Protein AF-A0A957S0W2-F1 (afdb_monomer_lite)

Radius of gyration: 17.91 Å; chains: 1; bounding box: 38×26×57 Å

Secondary structure (DSSP, 8-state):
---HHHHHHTTTTSSEEEEEEEEE----HHHHHHSHHHHHHHHHHHHHHTTSGGGGG-SEEEEEEEE--------

Structure (mmCIF, N/CA/C/O backbone):
data_AF-A0A957S0W2-F1
#
_entry.id   AF-A0A957S0W2-F1
#
loop_
_atom_site.group_PDB
_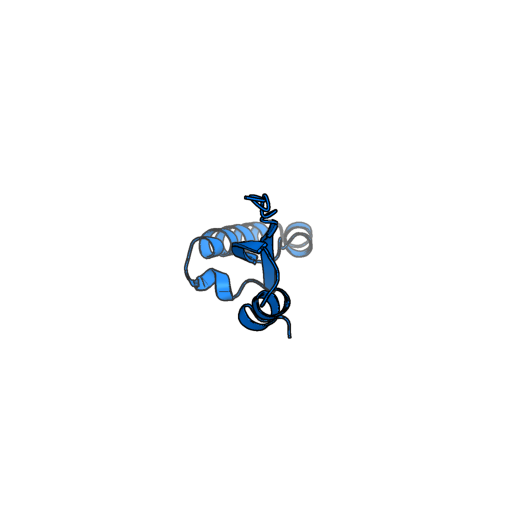atom_site.id
_atom_site.type_symbol
_atom_site.label_atom_id
_atom_site.label_alt_id
_atom_site.label_comp_id
_atom_site.label_asym_id
_atom_site.label_entity_id
_atom_site.label_seq_id
_atom_site.pdbx_PDB_ins_code
_atom_site.Cartn_x
_atom_site.Cartn_y
_atom_site.Cartn_z
_atom_site.occupancy
_atom_site.B_iso_or_equiv
_atom_site.auth_seq_id
_atom_site.auth_comp_id
_atom_site.auth_asym_id
_atom_site.auth_atom_id
_atom_site.pdbx_PDB_model_num
ATOM 1 N N . ALA A 1 1 ? 1.337 -16.875 6.491 1.00 65.69 1 ALA A N 1
ATOM 2 C CA . ALA A 1 1 ? 1.348 -15.707 5.584 1.00 65.69 1 ALA A CA 1
ATOM 3 C C . ALA A 1 1 ? 0.599 -14.567 6.261 1.00 65.69 1 ALA A C 1
ATOM 5 O O . ALA A 1 1 ? -0.359 -14.859 6.966 1.00 65.69 1 ALA A O 1
ATOM 6 N N . TYR A 1 2 ? 1.017 -13.311 6.080 1.00 84.00 2 TYR A N 1
ATOM 7 C CA . TYR A 1 2 ? 0.227 -12.162 6.533 1.00 84.00 2 TYR A CA 1
ATOM 8 C C . TYR A 1 2 ? -0.978 -12.015 5.604 1.00 84.00 2 TYR A C 1
ATOM 10 O O . TYR A 1 2 ? -0.807 -11.710 4.427 1.00 84.00 2 TYR A O 1
ATOM 18 N N . THR A 1 3 ? -2.170 -12.314 6.112 1.00 92.69 3 THR A N 1
ATOM 19 C CA . THR A 1 3 ? -3.436 -12.126 5.398 1.00 92.69 3 THR A CA 1
ATOM 20 C C . THR A 1 3 ? -4.141 -10.889 5.936 1.00 92.69 3 THR A C 1
ATOM 22 O O . THR A 1 3 ? -3.912 -10.494 7.080 1.00 92.69 3 THR A O 1
ATOM 25 N N . ALA A 1 4 ? -5.036 -10.301 5.142 1.00 92.50 4 ALA A N 1
ATOM 26 C CA . ALA A 1 4 ? -5.878 -9.195 5.591 1.00 92.50 4 ALA A CA 1
ATOM 27 C C . ALA A 1 4 ? -6.615 -9.530 6.903 1.00 92.50 4 ALA A C 1
ATOM 29 O O . ALA A 1 4 ? -6.528 -8.768 7.859 1.00 92.50 4 ALA A O 1
ATOM 30 N N . GLY A 1 5 ? -7.258 -10.704 6.972 1.00 94.81 5 GLY A N 1
ATOM 31 C CA . GLY A 1 5 ? -7.928 -11.178 8.188 1.00 94.81 5 GLY A CA 1
ATOM 32 C C . GLY A 1 5 ? -6.965 -11.339 9.362 1.00 94.81 5 GLY A C 1
ATOM 33 O O . GLY A 1 5 ? -7.170 -10.733 10.405 1.00 94.81 5 GLY A O 1
ATOM 34 N N . GLY A 1 6 ? -5.841 -12.032 9.156 1.00 96.44 6 GLY A N 1
ATOM 35 C CA . GLY A 1 6 ? -4.866 -12.261 10.222 1.00 96.44 6 GLY A CA 1
ATOM 36 C C . GLY A 1 6 ? -4.237 -10.977 10.769 1.00 96.44 6 GLY A C 1
ATOM 37 O O . GLY A 1 6 ? -3.874 -10.933 11.938 1.00 96.44 6 GLY A O 1
ATOM 38 N N . LEU A 1 7 ? -4.122 -9.920 9.958 1.00 95.50 7 LEU A N 1
ATOM 39 C CA . LEU A 1 7 ? -3.683 -8.606 10.433 1.00 95.50 7 LEU A CA 1
ATOM 40 C C . LEU A 1 7 ? -4.752 -7.899 11.272 1.00 95.50 7 LEU A C 1
ATOM 42 O O . LEU A 1 7 ? -4.402 -7.240 12.247 1.00 95.50 7 LEU A O 1
ATOM 46 N N . LEU A 1 8 ? -6.030 -8.017 10.906 1.00 95.69 8 LEU A N 1
ATOM 47 C CA . LEU A 1 8 ? -7.142 -7.445 11.672 1.00 95.69 8 LEU A CA 1
ATOM 48 C C . LEU A 1 8 ? -7.348 -8.169 13.005 1.00 95.69 8 LEU A C 1
ATOM 50 O O . LEU A 1 8 ? -7.625 -7.519 14.013 1.00 95.69 8 LEU A O 1
ATOM 54 N N . ASP A 1 9 ? -7.137 -9.484 13.022 1.00 96.31 9 ASP A N 1
ATOM 55 C CA . ASP A 1 9 ? -7.284 -10.321 14.213 1.00 96.31 9 ASP A 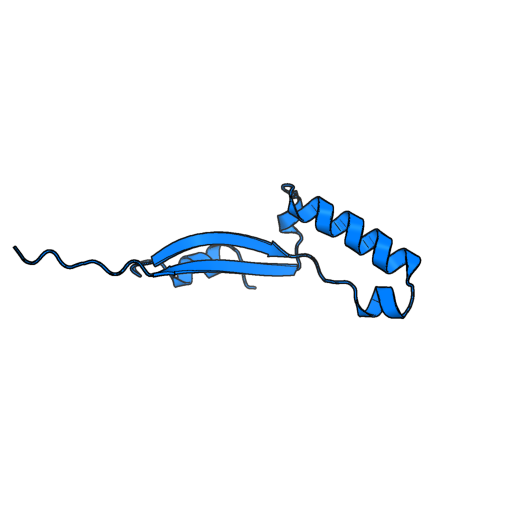CA 1
ATOM 56 C C . ASP A 1 9 ? -6.342 -9.895 15.351 1.00 96.31 9 ASP A C 1
ATOM 58 O O . ASP A 1 9 ? -6.705 -9.991 16.522 1.00 96.31 9 ASP A O 1
ATOM 62 N N . LEU A 1 10 ? -5.171 -9.328 15.027 1.00 95.19 10 LEU A N 1
ATOM 63 C CA . LEU A 1 10 ? -4.225 -8.787 16.017 1.00 95.19 10 LEU A CA 1
ATOM 64 C C . LEU A 1 10 ? -4.806 -7.644 16.864 1.00 95.19 10 LEU A C 1
ATOM 66 O O . LEU A 1 10 ? -4.253 -7.318 17.913 1.00 95.19 10 LEU A O 1
ATOM 70 N N . PHE A 1 11 ? -5.889 -7.015 16.405 1.00 95.25 11 PHE A N 1
ATOM 71 C CA . PHE A 1 11 ? -6.494 -5.848 17.042 1.00 95.25 11 PHE A CA 1
ATOM 72 C C . PHE A 1 11 ? -7.862 -6.129 17.665 1.00 95.25 11 PHE A C 1
ATOM 74 O O . PHE A 1 11 ? -8.490 -5.213 18.200 1.00 95.25 11 PHE A O 1
ATOM 81 N N . VAL A 1 12 ? -8.324 -7.381 17.638 1.00 94.94 12 VAL A N 1
ATOM 82 C CA . VAL A 1 12 ? -9.573 -7.787 18.291 1.00 94.94 12 VAL A CA 1
ATOM 83 C C . VAL A 1 12 ? -9.499 -7.480 19.790 1.00 94.94 12 VAL A C 1
ATOM 85 O O . VAL A 1 12 ? -8.550 -7.850 20.474 1.00 94.94 12 VAL A O 1
ATOM 88 N N . GLY A 1 13 ? -10.509 -6.769 20.300 1.00 94.06 13 GLY A N 1
ATOM 89 C CA . GLY A 1 13 ? -10.600 -6.375 21.710 1.00 94.06 13 GLY A CA 1
ATOM 90 C C . GLY A 1 13 ? -9.735 -5.174 22.114 1.00 94.06 13 GLY A C 1
ATOM 91 O O . GLY A 1 13 ? -9.826 -4.726 23.255 1.00 94.06 13 GLY A O 1
ATOM 92 N N . LEU A 1 14 ? -8.928 -4.615 21.206 1.00 95.44 14 LEU A N 1
ATOM 93 C CA . LEU A 1 14 ? -8.161 -3.400 21.474 1.00 95.44 14 LEU A CA 1
ATOM 94 C C . LEU A 1 14 ? -8.978 -2.143 21.133 1.00 95.44 14 LEU A C 1
ATOM 96 O O . LEU A 1 14 ? -9.741 -2.148 20.165 1.00 95.44 14 LEU A O 1
ATOM 100 N N . PRO A 1 15 ? -8.802 -1.033 21.877 1.00 95.50 15 PRO A N 1
ATOM 101 C CA . PRO A 1 15 ? -9.511 0.218 21.630 1.00 95.50 15 PRO A CA 1
ATOM 102 C C . PRO A 1 15 ? -8.884 0.949 20.436 1.00 95.50 15 PRO A C 1
ATOM 104 O O . PRO A 1 15 ? -8.180 1.958 20.562 1.00 95.50 15 PRO A O 1
ATOM 107 N N . VAL A 1 16 ? -9.111 0.407 19.243 1.00 95.88 16 VAL A N 1
ATOM 108 C CA . VAL A 1 16 ? -8.584 0.930 17.989 1.00 95.88 16 VAL A CA 1
ATOM 109 C C . VAL A 1 16 ? -9.640 0.927 16.888 1.00 95.88 16 VAL A C 1
ATOM 111 O O . VAL A 1 16 ? -10.588 0.149 16.894 1.00 95.88 16 VAL A O 1
ATOM 114 N N . ARG A 1 17 ? -9.456 1.807 15.908 1.00 95.44 17 ARG A N 1
ATOM 115 C CA . ARG A 1 17 ? -10.256 1.889 14.690 1.00 95.44 17 ARG A CA 1
ATOM 116 C C . ARG A 1 17 ? -9.358 1.662 13.484 1.00 95.44 17 ARG A C 1
ATOM 118 O O . ARG A 1 17 ? -8.366 2.371 13.312 1.00 95.44 17 ARG A O 1
ATOM 125 N N . VAL A 1 18 ? -9.740 0.731 12.618 1.00 96.25 18 VAL A N 1
ATOM 126 C CA . VAL A 1 18 ? -9.098 0.552 11.311 1.00 96.25 18 VAL A CA 1
ATOM 127 C C . VAL A 1 18 ? -9.477 1.736 10.426 1.00 96.25 18 VAL A C 1
ATOM 129 O O . VAL A 1 18 ? -10.657 2.005 10.204 1.00 96.25 18 VAL A O 1
ATOM 132 N N . VAL A 1 19 ? -8.475 2.482 9.969 1.00 97.38 19 VAL A N 1
ATOM 133 C CA . VAL A 1 19 ? -8.652 3.622 9.058 1.00 97.38 19 VAL A CA 1
ATOM 134 C C . VAL A 1 19 ? -8.547 3.153 7.614 1.00 97.38 19 VAL A C 1
ATOM 136 O O . VAL A 1 19 ? -9.365 3.538 6.789 1.00 97.38 19 VAL A O 1
ATOM 139 N N . THR A 1 20 ? -7.555 2.310 7.328 1.00 95.94 20 THR A N 1
ATOM 140 C CA . THR A 1 20 ? -7.311 1.746 5.999 1.00 95.94 20 THR A CA 1
ATOM 141 C C . THR A 1 20 ? -6.685 0.371 6.150 1.00 95.94 20 THR A C 1
ATOM 143 O O . THR A 1 20 ? -5.779 0.195 6.961 1.00 95.94 20 THR A O 1
ATOM 146 N N . LEU A 1 21 ? -7.129 -0.577 5.334 1.00 95.50 21 LEU A N 1
ATOM 147 C CA . LEU A 1 21 ? -6.410 -1.810 5.049 1.00 95.50 21 LEU A CA 1
ATOM 148 C C . LEU A 1 21 ? -6.402 -1.983 3.533 1.00 95.50 21 LEU A C 1
ATOM 150 O O . LEU A 1 21 ? -7.459 -2.108 2.923 1.00 95.50 21 LEU A O 1
ATOM 154 N N . THR A 1 22 ? -5.221 -1.951 2.930 1.00 95.25 22 THR A N 1
ATOM 155 C CA . THR A 1 22 ? -5.040 -2.133 1.487 1.00 95.25 22 THR A CA 1
ATOM 156 C C . THR A 1 22 ? -3.763 -2.920 1.209 1.00 95.25 22 THR A C 1
ATOM 158 O O . THR A 1 22 ? -3.002 -3.237 2.127 1.00 95.25 22 THR A O 1
ATOM 161 N N . GLN A 1 23 ? -3.520 -3.236 -0.055 1.00 95.06 23 GLN A N 1
ATOM 162 C CA . GLN A 1 23 ? -2.289 -3.853 -0.521 1.00 95.06 23 GLN A CA 1
ATOM 163 C C . GLN A 1 23 ? -1.575 -2.937 -1.519 1.00 95.06 23 GLN A C 1
ATOM 165 O O . GLN A 1 23 ? -2.188 -2.069 -2.135 1.00 95.06 23 GLN A O 1
ATOM 170 N N . ILE A 1 24 ? -0.257 -3.092 -1.622 1.00 94.75 24 ILE A N 1
ATOM 171 C CA . ILE A 1 24 ? 0.616 -2.234 -2.431 1.00 94.75 24 ILE A CA 1
ATOM 172 C C . ILE A 1 24 ? 1.435 -3.107 -3.382 1.00 94.75 24 ILE A C 1
ATOM 174 O O . ILE A 1 24 ? 1.998 -4.133 -2.975 1.00 94.75 24 ILE A O 1
ATOM 178 N N . TYR A 1 25 ? 1.511 -2.704 -4.651 1.00 95.50 25 TYR A N 1
ATOM 179 C CA . TYR A 1 25 ? 2.373 -3.344 -5.642 1.00 95.50 25 TYR A CA 1
ATOM 180 C C . TYR A 1 25 ? 3.839 -2.917 -5.462 1.00 95.50 25 TYR A C 1
ATOM 182 O O . TYR A 1 25 ? 4.127 -1.833 -4.957 1.00 95.50 25 TYR A O 1
ATOM 190 N N . PRO A 1 26 ? 4.817 -3.738 -5.883 1.00 93.62 26 PRO A N 1
ATOM 191 C CA . PRO A 1 26 ? 6.221 -3.359 -5.765 1.00 93.62 26 PRO A CA 1
ATOM 192 C C . PRO A 1 26 ? 6.546 -2.097 -6.579 1.00 93.62 26 PRO A C 1
ATOM 194 O O . PRO A 1 26 ? 5.941 -1.828 -7.614 1.00 93.62 26 PRO A O 1
ATOM 197 N N . GLY A 1 27 ? 7.566 -1.351 -6.149 1.00 92.94 27 GLY A N 1
ATOM 198 C CA . GLY A 1 27 ? 8.034 -0.145 -6.849 1.00 92.94 27 GLY A CA 1
ATOM 199 C C . GLY A 1 27 ? 8.753 -0.414 -8.177 1.00 92.94 27 GLY A C 1
ATOM 200 O O . GLY A 1 27 ? 8.906 0.490 -8.996 1.00 92.94 27 GLY A O 1
ATOM 201 N N . TYR A 1 28 ? 9.163 -1.665 -8.424 1.00 94.81 28 TYR A N 1
ATOM 202 C CA . TYR A 1 28 ? 9.938 -2.088 -9.598 1.00 94.81 28 TYR A CA 1
ATOM 203 C C . TYR A 1 28 ? 11.269 -1.339 -9.786 1.00 94.81 28 TYR A C 1
ATOM 205 O O . TYR A 1 28 ? 11.800 -1.335 -10.893 1.00 94.81 28 TYR A O 1
ATOM 213 N N . ASP A 1 29 ? 11.855 -0.746 -8.742 1.00 93.31 29 ASP A N 1
ATOM 214 C CA . ASP A 1 29 ? 13.024 0.142 -8.875 1.00 93.31 29 ASP A CA 1
ATOM 215 C C . ASP A 1 29 ? 14.224 -0.549 -9.534 1.00 93.31 29 ASP A C 1
ATOM 217 O O . ASP A 1 29 ? 14.813 -0.022 -10.478 1.00 93.31 29 ASP A O 1
ATOM 221 N N . ASN A 1 30 ? 14.510 -1.795 -9.141 1.00 95.31 30 ASN A N 1
ATOM 222 C CA . ASN A 1 30 ? 15.554 -2.615 -9.767 1.00 95.31 30 ASN A CA 1
ATOM 223 C C . ASN A 1 30 ? 15.282 -2.883 -11.256 1.00 95.31 30 ASN A C 1
ATOM 225 O O . ASN A 1 30 ? 16.208 -2.943 -12.068 1.00 95.31 30 ASN A O 1
ATOM 229 N N . LEU A 1 31 ? 14.012 -3.058 -11.630 1.00 94.00 31 LEU A N 1
ATOM 230 C CA . LEU A 1 31 ? 13.620 -3.289 -13.016 1.00 94.00 31 LEU A CA 1
ATOM 231 C C . LEU A 1 31 ? 13.660 -1.994 -13.826 1.00 94.00 31 LEU A C 1
ATOM 233 O O . LEU A 1 31 ? 14.104 -2.025 -14.966 1.00 94.00 31 LEU A O 1
ATOM 237 N N . VAL A 1 32 ? 13.261 -0.863 -13.245 1.00 95.75 32 VAL A N 1
ATOM 238 C CA . VAL A 1 32 ? 13.403 0.465 -13.855 1.00 95.75 32 VAL A CA 1
ATOM 239 C C . VAL A 1 32 ? 14.880 0.791 -14.075 1.00 95.75 32 VAL A C 1
ATOM 241 O O . VAL A 1 32 ? 15.228 1.287 -15.141 1.00 95.75 32 VAL A O 1
ATOM 244 N N . TYR A 1 33 ? 15.754 0.457 -13.124 1.00 96.56 33 TYR A N 1
ATOM 245 C CA . TYR A 1 33 ? 17.197 0.650 -13.262 1.00 96.56 33 TYR A CA 1
ATOM 246 C C . TYR A 1 33 ? 17.779 -0.158 -14.432 1.00 96.56 33 TYR A C 1
ATOM 248 O O . TYR A 1 33 ? 18.510 0.382 -15.256 1.00 96.56 33 TYR A O 1
ATOM 256 N N . ARG A 1 34 ? 17.421 -1.446 -14.550 1.00 96.62 34 ARG A N 1
ATOM 257 C CA . ARG A 1 34 ? 17.960 -2.340 -15.595 1.00 96.62 34 ARG A CA 1
ATOM 258 C C . ARG A 1 34 ? 17.274 -2.195 -16.957 1.00 96.62 34 ARG A C 1
ATOM 260 O O . ARG A 1 34 ? 17.906 -2.387 -17.989 1.00 96.62 34 ARG A O 1
ATOM 267 N N . LYS A 1 35 ? 15.965 -1.940 -16.967 1.00 96.56 35 LYS A N 1
ATOM 268 C CA . LYS A 1 35 ? 15.095 -1.873 -18.153 1.00 96.56 35 LYS A CA 1
ATOM 269 C C . LYS A 1 35 ? 14.083 -0.726 -17.987 1.00 96.56 35 LYS A C 1
ATOM 271 O O . LYS A 1 35 ? 12.913 -0.980 -17.682 1.00 96.56 35 LYS A O 1
ATOM 276 N N . PRO A 1 36 ? 14.492 0.533 -18.229 1.00 93.94 36 PRO A N 1
ATOM 277 C CA . PRO A 1 36 ? 13.701 1.714 -17.878 1.00 93.94 36 PRO A CA 1
ATOM 278 C C . PRO A 1 36 ? 12.293 1.744 -18.471 1.00 93.94 36 PRO A C 1
ATOM 280 O O . PRO A 1 36 ? 11.338 2.038 -17.756 1.00 93.94 36 PRO A O 1
ATOM 283 N N . ALA A 1 37 ? 12.143 1.422 -19.759 1.0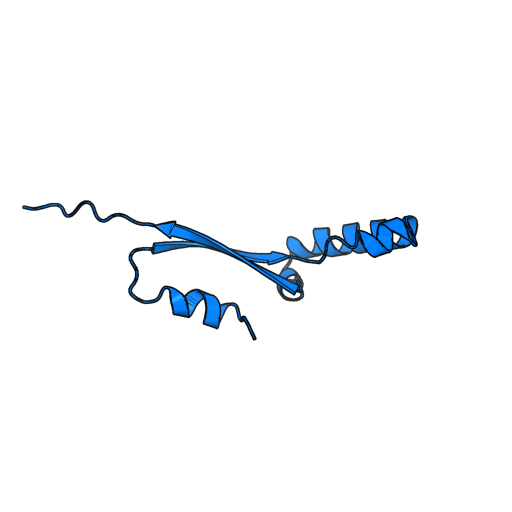0 96.00 37 ALA A N 1
ATOM 284 C CA . ALA A 1 37 ? 10.842 1.450 -20.427 1.00 96.00 37 ALA A CA 1
ATOM 285 C C . ALA A 1 37 ? 9.878 0.401 -19.847 1.00 96.00 37 ALA A C 1
ATOM 287 O O . ALA A 1 37 ? 8.747 0.727 -19.490 1.00 96.00 37 ALA A O 1
ATOM 288 N N . LEU A 1 38 ? 10.354 -0.838 -19.683 1.00 95.69 38 LEU A N 1
ATOM 289 C CA . LEU A 1 38 ? 9.554 -1.936 -19.144 1.00 95.69 38 LEU A CA 1
ATOM 290 C C . LEU A 1 38 ? 9.180 -1.694 -17.677 1.00 95.69 38 LEU A C 1
ATOM 292 O O . LEU A 1 38 ? 8.018 -1.846 -17.312 1.00 95.69 38 LEU A O 1
ATOM 296 N N . GLY A 1 39 ? 10.142 -1.278 -16.849 1.00 95.56 39 GLY A N 1
ATOM 297 C CA . GLY A 1 39 ? 9.894 -0.987 -15.439 1.00 95.56 39 GLY A CA 1
ATOM 298 C C . GLY A 1 39 ? 8.878 0.141 -15.252 1.00 95.56 39 GLY A C 1
ATOM 299 O O . GLY A 1 39 ? 7.959 0.010 -14.447 1.00 95.56 39 GLY A O 1
ATOM 300 N N . LYS A 1 40 ? 8.983 1.224 -16.037 1.00 95.00 40 LYS A N 1
ATOM 301 C CA . LYS A 1 40 ? 8.021 2.337 -15.991 1.00 95.00 40 LYS A CA 1
ATOM 302 C C . LYS A 1 40 ? 6.624 1.912 -16.445 1.00 95.00 40 LYS A C 1
ATOM 304 O O . LYS A 1 40 ? 5.651 2.336 -15.824 1.00 95.00 40 LYS A O 1
ATOM 309 N N . LEU A 1 41 ? 6.520 1.091 -17.495 1.00 96.31 41 LEU A N 1
ATOM 310 C CA . LEU A 1 41 ? 5.238 0.572 -17.976 1.00 96.31 41 LEU A CA 1
ATOM 311 C C . LEU A 1 41 ? 4.566 -0.303 -16.916 1.00 96.31 41 LEU A C 1
ATOM 313 O O . LEU A 1 41 ? 3.421 -0.041 -16.560 1.00 96.31 41 LEU A O 1
ATOM 317 N N . LEU A 1 42 ? 5.290 -1.289 -16.378 1.00 95.31 42 LEU A N 1
ATOM 318 C CA . LEU A 1 42 ? 4.765 -2.180 -15.343 1.00 95.31 42 LEU A CA 1
ATOM 319 C C . LEU A 1 42 ? 4.319 -1.396 -14.115 1.00 95.31 42 LEU A C 1
ATOM 321 O O . LEU A 1 42 ? 3.179 -1.552 -13.696 1.00 95.31 42 LEU A O 1
ATOM 325 N N . ARG A 1 43 ? 5.159 -0.481 -13.618 1.00 95.00 43 ARG A N 1
ATOM 326 C CA . ARG A 1 43 ? 4.814 0.376 -12.480 1.00 95.00 43 ARG A CA 1
ATOM 327 C C . ARG A 1 43 ? 3.545 1.189 -12.734 1.00 95.00 43 ARG A C 1
ATOM 329 O O . ARG A 1 43 ? 2.692 1.280 -11.860 1.00 95.00 43 ARG A O 1
ATOM 336 N N . ARG A 1 44 ? 3.398 1.769 -13.931 1.00 95.12 44 ARG A N 1
ATOM 337 C CA . ARG A 1 44 ? 2.204 2.547 -14.294 1.00 95.12 44 ARG A CA 1
ATOM 338 C C . ARG A 1 44 ? 0.948 1.682 -14.307 1.00 95.12 44 ARG A C 1
ATOM 340 O O . ARG A 1 44 ? -0.077 2.119 -13.796 1.00 95.12 44 ARG A O 1
ATOM 347 N N . VAL A 1 45 ? 1.030 0.483 -14.883 1.00 95.31 45 VAL A N 1
ATOM 348 C CA . VAL A 1 45 ? -0.093 -0.459 -14.909 1.00 95.31 45 VAL A CA 1
ATOM 349 C C . VAL A 1 45 ? -0.464 -0.852 -13.485 1.00 95.31 45 VAL A C 1
ATOM 351 O O . VAL A 1 45 ? -1.609 -0.682 -13.092 1.00 95.31 45 VAL A O 1
ATOM 354 N N . THR A 1 46 ? 0.494 -1.297 -12.679 1.00 95.50 46 THR A N 1
ATOM 355 C CA . THR A 1 46 ? 0.205 -1.819 -11.339 1.00 95.50 46 THR A CA 1
ATOM 356 C C . THR A 1 46 ? -0.286 -0.752 -10.376 1.00 95.50 46 THR A C 1
ATOM 358 O O . THR A 1 46 ? -1.196 -1.024 -9.608 1.00 95.50 46 THR A O 1
ATOM 361 N N . TYR A 1 47 ? 0.226 0.478 -10.453 1.00 94.19 47 TYR A N 1
ATOM 362 C CA . TYR A 1 47 ? -0.303 1.579 -9.641 1.00 94.19 47 TYR A CA 1
ATOM 363 C C . TYR A 1 47 ? -1.721 1.976 -10.061 1.00 94.19 47 TYR A C 1
ATOM 365 O O . TYR A 1 47 ? -2.524 2.357 -9.218 1.00 94.19 47 TYR A O 1
ATOM 373 N N . ALA A 1 48 ? -2.075 1.840 -11.344 1.00 93.62 48 ALA A N 1
ATOM 374 C CA . ALA A 1 48 ? -3.467 2.000 -11.762 1.00 93.62 48 ALA A CA 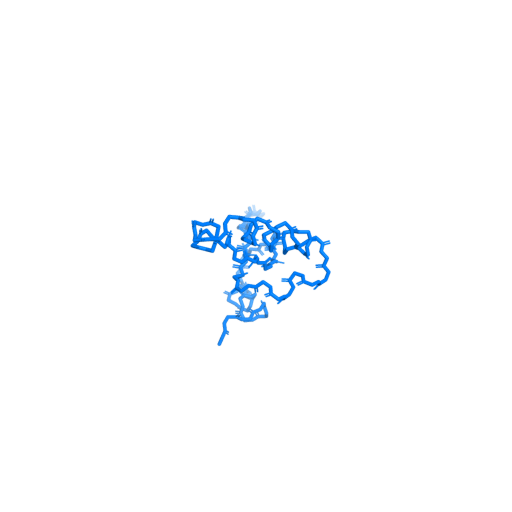1
ATOM 375 C C . ALA A 1 48 ? -4.361 0.880 -11.196 1.00 93.62 48 ALA A C 1
ATOM 377 O O . ALA A 1 48 ? -5.503 1.139 -10.818 1.00 93.62 48 ALA A O 1
ATOM 378 N N . LEU A 1 49 ? -3.835 -0.346 -11.078 1.00 94.25 49 LEU A N 1
ATOM 379 C CA . LEU A 1 49 ? -4.555 -1.467 -10.467 1.00 94.25 49 LEU A CA 1
ATOM 380 C C . LEU A 1 49 ? -4.805 -1.274 -8.966 1.00 94.25 49 LEU A C 1
ATOM 382 O O . LEU A 1 49 ? -5.763 -1.858 -8.458 1.00 94.25 49 LEU A O 1
ATOM 386 N N . GLU A 1 50 ? -4.015 -0.447 -8.273 1.00 93.44 50 GLU A N 1
ATOM 387 C CA . GLU A 1 50 ? -4.194 -0.195 -6.835 1.00 93.44 50 GLU A CA 1
ATOM 388 C C . GLU A 1 50 ? -5.541 0.453 -6.495 1.00 93.44 50 GLU A C 1
ATOM 390 O O . GLU A 1 50 ? -6.061 0.262 -5.398 1.00 93.44 50 GLU A O 1
ATOM 395 N N . GLN A 1 51 ? -6.128 1.178 -7.450 1.00 91.44 51 GLN A N 1
ATOM 396 C CA . GLN A 1 51 ? -7.440 1.822 -7.326 1.00 91.44 51 GLN A CA 1
ATOM 397 C C . GLN A 1 51 ? -8.601 0.903 -7.747 1.00 91.44 51 GLN A C 1
ATOM 399 O O . GLN A 1 51 ? -9.727 1.357 -7.931 1.00 91.44 51 GLN A O 1
ATOM 404 N N . SER A 1 52 ? -8.336 -0.391 -7.939 1.00 93.25 52 SER A N 1
ATOM 405 C CA . SER A 1 52 ? -9.311 -1.383 -8.394 1.00 93.25 52 SER A CA 1
ATOM 406 C C . SER A 1 52 ? -9.339 -2.599 -7.459 1.00 93.25 52 SER A C 1
ATOM 408 O O . SER A 1 52 ? -8.422 -2.775 -6.656 1.00 93.25 52 SER A O 1
ATOM 410 N N . PRO A 1 53 ? -10.317 -3.515 -7.592 1.00 92.75 53 PRO A N 1
ATOM 411 C CA . PRO A 1 53 ? -10.314 -4.775 -6.845 1.00 92.75 53 PRO A CA 1
ATOM 412 C C . PRO A 1 53 ? -9.052 -5.624 -7.062 1.00 92.75 53 PRO A C 1
ATOM 414 O O . PRO A 1 53 ? -8.739 -6.477 -6.239 1.00 92.75 53 PRO A O 1
ATOM 417 N N . LEU A 1 54 ? -8.287 -5.370 -8.132 1.00 94.44 54 LEU A N 1
ATOM 418 C CA . LEU A 1 54 ? -7.009 -6.031 -8.396 1.00 94.44 54 LEU A CA 1
ATOM 419 C C . LEU A 1 54 ? -5.895 -5.594 -7.429 1.00 94.44 54 LEU A C 1
ATOM 421 O O . LEU A 1 54 ? -4.816 -6.181 -7.461 1.00 94.44 54 LEU A O 1
ATOM 425 N N . THR A 1 55 ? -6.135 -4.629 -6.533 1.00 94.25 55 THR A N 1
ATOM 426 C CA . THR A 1 55 ? -5.203 -4.279 -5.446 1.00 94.25 55 THR A CA 1
ATOM 427 C C . THR A 1 55 ? -4.836 -5.496 -4.590 1.00 94.25 55 THR A C 1
ATOM 429 O O . THR A 1 55 ? -3.731 -5.562 -4.065 1.00 94.25 55 THR A O 1
ATOM 432 N N . VAL A 1 56 ? -5.704 -6.516 -4.532 1.00 93.25 56 VAL A N 1
ATOM 433 C CA . VAL A 1 56 ? -5.479 -7.747 -3.754 1.00 93.25 56 VAL A CA 1
ATOM 434 C C . VAL A 1 56 ? -4.249 -8.558 -4.181 1.00 93.25 56 VAL A C 1
ATOM 436 O O . VAL A 1 56 ? -3.770 -9.401 -3.425 1.00 93.25 56 VAL A O 1
ATOM 439 N N . PHE A 1 57 ? -3.713 -8.305 -5.380 1.00 93.38 57 PHE A N 1
ATOM 440 C CA . PHE A 1 57 ? -2.466 -8.915 -5.857 1.00 93.38 57 PHE A CA 1
ATOM 441 C C . PHE A 1 57 ? -1.207 -8.140 -5.438 1.00 93.38 57 PHE A C 1
ATOM 443 O O . PHE A 1 57 ? -0.091 -8.566 -5.746 1.00 93.38 57 PHE A O 1
ATOM 450 N N . GLY A 1 58 ? -1.359 -7.013 -4.736 1.00 92.94 58 GLY A N 1
ATOM 451 C CA . GLY A 1 58 ? -0.249 -6.301 -4.118 1.00 92.94 58 GLY A CA 1
ATOM 452 C C . GLY A 1 58 ? 0.463 -7.189 -3.096 1.00 92.94 58 GLY A C 1
ATOM 453 O O . GLY A 1 58 ? -0.157 -7.910 -2.316 1.00 92.94 58 GLY A O 1
ATOM 454 N N . ILE A 1 59 ? 1.790 -7.154 -3.099 1.00 93.31 59 ILE A N 1
ATOM 455 C CA . ILE A 1 59 ? 2.612 -8.088 -2.315 1.00 93.31 59 ILE A CA 1
ATOM 456 C C . ILE A 1 59 ? 2.830 -7.633 -0.867 1.00 93.31 59 ILE A C 1
ATOM 458 O O . ILE A 1 59 ? 3.261 -8.420 -0.028 1.00 93.31 59 ILE A O 1
ATOM 462 N N . SER A 1 60 ? 2.524 -6.370 -0.574 1.00 93.31 60 SER A N 1
ATOM 463 C CA . SER A 1 60 ? 2.658 -5.762 0.749 1.00 93.31 60 SER A CA 1
ATOM 464 C C . SER A 1 60 ? 1.288 -5.365 1.280 1.00 93.31 60 SER A C 1
ATOM 466 O O . SER A 1 60 ? 0.480 -4.850 0.518 1.00 93.31 60 SER A O 1
ATOM 468 N N . HIS A 1 61 ? 1.040 -5.548 2.579 1.00 94.69 61 HIS A N 1
ATOM 469 C CA . HIS A 1 61 ? -0.171 -5.059 3.245 1.00 94.69 61 HIS A CA 1
ATOM 470 C C . HIS A 1 61 ? 0.119 -3.723 3.940 1.00 94.69 61 HIS A C 1
ATOM 472 O O . HIS A 1 61 ? 1.074 -3.624 4.711 1.00 94.69 61 HIS A O 1
ATOM 478 N N . LEU A 1 62 ? -0.714 -2.712 3.695 1.00 95.56 62 LEU A N 1
ATOM 479 C CA . LEU A 1 62 ? -0.706 -1.441 4.412 1.00 95.56 62 LEU A CA 1
ATOM 480 C C . LEU A 1 62 ? -1.946 -1.364 5.300 1.00 95.56 62 LEU A C 1
ATOM 482 O O . LEU A 1 62 ? -3.069 -1.256 4.807 1.00 95.56 62 LEU A O 1
ATOM 486 N N . LEU A 1 63 ? -1.719 -1.383 6.610 1.00 96.81 63 LEU A N 1
AT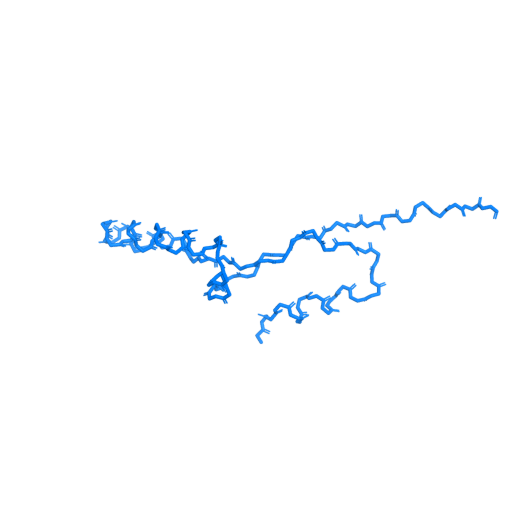OM 48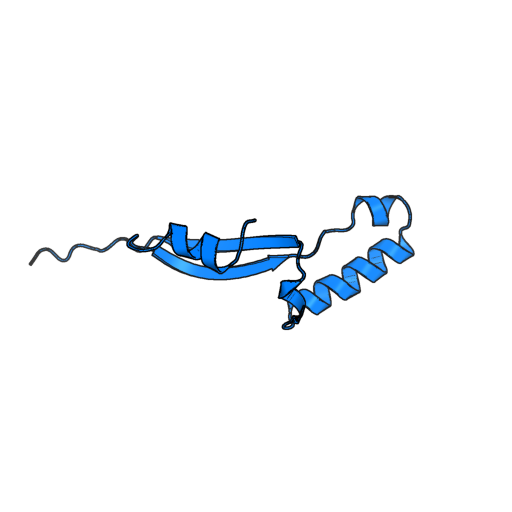7 C CA . LEU A 1 63 ? -2.748 -1.256 7.633 1.00 96.81 63 LEU A CA 1
ATOM 488 C C . LEU A 1 63 ? -2.505 0.028 8.430 1.00 96.81 63 LEU A C 1
ATOM 490 O O . LEU A 1 63 ? -1.476 0.175 9.086 1.00 96.81 63 LEU A O 1
ATOM 494 N N . VAL A 1 64 ? -3.455 0.959 8.367 1.00 97.44 64 VAL A N 1
ATOM 495 C CA . VAL A 1 64 ? -3.461 2.194 9.156 1.00 97.44 64 VAL A CA 1
ATOM 496 C C . VAL A 1 64 ? -4.526 2.071 10.229 1.00 97.44 64 VAL A C 1
ATOM 498 O O . VAL A 1 64 ? -5.705 1.861 9.937 1.00 97.44 64 VAL A O 1
ATOM 501 N N . ILE A 1 65 ? -4.107 2.234 11.478 1.00 97.00 65 ILE A N 1
ATOM 502 C CA . ILE A 1 65 ? -4.964 2.097 12.650 1.00 97.00 65 ILE A CA 1
ATOM 503 C C . ILE A 1 65 ? -4.872 3.363 13.486 1.00 97.00 65 ILE A C 1
ATOM 505 O O . ILE A 1 65 ? -3.793 3.907 13.714 1.00 97.00 65 ILE A O 1
ATOM 509 N N . LYS A 1 66 ? -6.023 3.820 13.967 1.00 96.81 66 LYS A N 1
ATOM 510 C CA . LYS A 1 66 ? -6.145 4.927 14.906 1.00 96.81 66 LYS A CA 1
ATOM 511 C C . LYS A 1 66 ? -6.480 4.376 16.287 1.00 96.81 66 LYS A C 1
ATOM 513 O O . LYS A 1 66 ? -7.485 3.690 16.443 1.00 96.81 66 LYS A O 1
ATOM 518 N N . LYS A 1 67 ? -5.687 4.718 17.301 1.00 95.69 67 LYS A N 1
ATOM 519 C CA . LYS A 1 67 ? -6.058 4.470 18.699 1.00 95.69 67 LYS A CA 1
ATOM 520 C C . LYS A 1 67 ? -7.272 5.326 19.061 1.00 95.69 67 LYS A C 1
ATOM 522 O O . LYS A 1 67 ? -7.272 6.529 18.793 1.00 95.69 67 LYS A O 1
ATOM 527 N N . VAL A 1 68 ? -8.287 4.719 19.667 1.00 92.19 68 VAL A N 1
ATOM 528 C CA . VAL A 1 68 ? -9.399 5.448 20.279 1.00 92.19 68 VAL A CA 1
ATOM 529 C C . VAL A 1 68 ? -9.161 5.453 21.784 1.00 92.19 68 VAL A C 1
ATOM 531 O O . VAL A 1 68 ? -9.334 4.452 22.465 1.00 92.19 68 VAL A O 1
ATOM 534 N N . THR A 1 69 ? -8.662 6.567 22.315 1.00 80.06 69 THR A N 1
ATOM 535 C CA . THR A 1 69 ? -8.658 6.760 23.766 1.00 80.06 69 THR A CA 1
ATOM 536 C C . THR A 1 69 ? -10.112 6.951 24.168 1.00 80.06 69 THR A C 1
ATOM 538 O O . THR A 1 69 ? -10.739 7.908 23.722 1.00 80.06 69 THR A O 1
ATOM 541 N N . GLY A 1 70 ? -10.661 6.029 24.956 1.00 63.97 70 GLY A N 1
ATOM 542 C CA . GLY A 1 70 ? -11.861 6.347 25.710 1.00 63.97 70 GLY A CA 1
ATOM 543 C C . GLY A 1 70 ? -11.489 7.477 26.658 1.00 63.97 70 GLY A C 1
ATOM 544 O O . GLY A 1 70 ? -10.678 7.272 27.559 1.00 63.97 70 GLY A O 1
ATOM 545 N N . GLU A 1 71 ? -12.032 8.672 26.449 1.00 58.78 71 GLU A N 1
ATOM 546 C CA . GLU A 1 71 ? -12.343 9.494 27.609 1.00 58.78 71 GLU A CA 1
ATOM 547 C C . GLU A 1 71 ? -13.310 8.639 28.421 1.00 58.78 71 GLU A C 1
ATOM 549 O O . GLU A 1 71 ? -14.451 8.406 28.026 1.00 58.78 71 GLU A O 1
ATOM 554 N N . VAL A 1 72 ? -12.791 8.034 29.485 1.00 59.31 72 VAL A N 1
ATOM 555 C CA . VAL A 1 72 ? -13.623 7.434 30.515 1.00 59.31 72 VAL A CA 1
ATOM 556 C C . VAL A 1 72 ? -14.358 8.617 31.129 1.00 59.31 72 VAL A C 1
ATOM 558 O O . VAL A 1 72 ? -13.821 9.293 32.005 1.00 59.31 72 VAL A O 1
ATOM 561 N N . SER A 1 73 ? -15.548 8.921 30.604 1.00 47.97 73 SER A N 1
ATOM 562 C CA . SER A 1 73 ? -16.535 9.740 31.295 1.00 47.97 73 SER A CA 1
ATOM 563 C C . SER A 1 73 ? -16.781 9.044 32.625 1.00 47.97 73 SER A C 1
ATOM 565 O O . SER A 1 73 ? -17.445 8.015 32.698 1.00 47.97 73 SER A O 1
ATOM 567 N N . THR A 1 74 ? -16.094 9.538 33.647 1.00 46.91 74 THR A N 1
ATOM 568 C CA . THR A 1 74 ? -16.322 9.146 35.026 1.00 46.91 74 THR A CA 1
ATOM 569 C C . THR A 1 74 ? -17.483 10.025 35.459 1.00 46.91 74 THR A C 1
ATOM 571 O O . THR A 1 74 ? -17.277 11.200 35.760 1.00 46.91 74 THR A O 1
ATOM 574 N N . GLU A 1 75 ? -18.699 9.500 35.331 1.00 40.94 75 GLU A N 1
ATOM 575 C CA . GLU A 1 75 ? -19.834 9.948 36.145 1.00 40.94 75 GLU A CA 1
ATOM 576 C C . GLU A 1 75 ? -19.808 9.206 37.483 1.00 40.94 75 GLU A C 1
ATOM 578 O O . GLU A 1 75 ? -19.455 8.001 37.484 1.00 40.94 75 GLU A O 1
#

Sequence (75 aa):
AYTAGGLLDLFVGLPVRVVTLTQIYPGYDNLVYRKPALGKLLRRVTYALEQSPLTVFGISHLLVIKKVTGEVSTE

pLDDT: mean 90.82, std 12.11, range [40.94, 97.44]

Foldseek 3Di:
DDDLVNVVVVCVPAQKDWPDKFAAADQLVVVCVVPVVVSVVVNVVRVVCRVDPNRNVHPGIDTDMDHDDPPPPPD